Protein AF-A0AA41UIK1-F1 (afdb_monomer_lite)

Radius of gyration: 23.79 Å; chains: 1; bounding box: 42×41×64 Å

InterPro domains:
  IPR002078 RNA polymerase sigma factor 54 interaction domain [PF00158] (2-58)
  IPR002078 RNA polymerase sigma factor 54 interaction domain [PS50045] (1-118)
  IPR027417 P-loop containing nucleoside triphosphate hydrolase [G3DSA:3.40.50.300] (1-61)
  IPR027417 P-loop containing nucleoside triphosphate hydrolase [SSF52540] (2-88)

Secondary structure (DSSP, 8-state):
--HHHHHHHSEEE-TT---EEE---------SS-HHHHHHTTSS-HHHHHHH-SS------GGG-GGGHHHHHHHHHHHHHHHTT-SS----TTS-TT---SS-------STTSSS--

Organism: NCBI:txid2929485

Foldseek 3Di:
DQVVCCVPVCWHADDVGDDTDHHDDDDDDDDPDDVVVCVVVVVDDPVVCVSNVPDDDDDDPCVVVVVCVLVVVVVVQVVVCVVVVPPD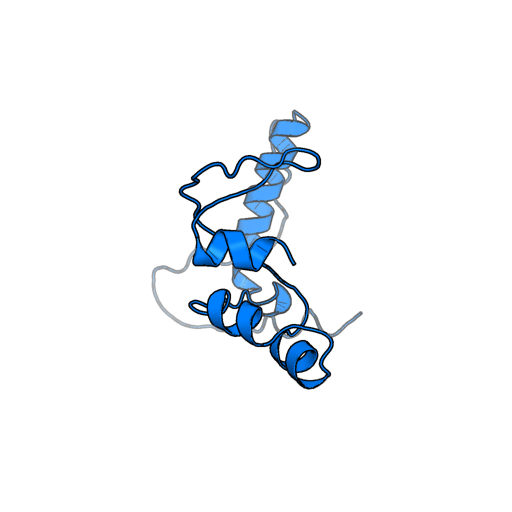RDRPPPSPPPPDDPDDDDDPDDPPPPPPDD

Sequence (118 aa):
MRLLRVLQHHEVERVGGTEPVPVDVRLISATHRNLEELVRVGSFRKDLWFRINLFPIQIPPLRQRTEDIPALVAHFLERKGKKLMIRTPPRPRGLWNSSRHTTGRAMCGSWKTWWKGR

Structure (mmCIF, N/CA/C/O backbone):
data_AF-A0AA41UIK1-F1
#
_entry.id   AF-A0AA41UIK1-F1
#
loop_
_atom_site.group_PDB
_atom_site.id
_atom_site.type_symbol
_atom_site.label_atom_id
_atom_site.label_alt_id
_atom_site.label_comp_id
_atom_site.label_asym_id
_atom_site.label_entity_id
_atom_site.label_seq_id
_atom_site.pdbx_PDB_ins_code
_atom_site.Cartn_x
_atom_site.Cartn_y
_atom_site.Cartn_z
_atom_site.occupancy
_atom_site.B_iso_or_equiv
_atom_site.auth_seq_id
_atom_site.auth_comp_id
_atom_site.auth_asym_id
_atom_site.auth_atom_id
_atom_site.pdbx_PDB_model_num
ATOM 1 N N . MET A 1 1 ? -4.267 2.852 17.893 1.00 50.09 1 MET A N 1
ATOM 2 C CA . MET A 1 1 ? -5.723 3.106 18.010 1.00 50.09 1 MET A CA 1
ATOM 3 C C . MET A 1 1 ? -6.171 4.479 17.468 1.00 50.09 1 MET A C 1
ATOM 5 O O . MET A 1 1 ? -7.324 4.818 17.662 1.00 50.09 1 MET A O 1
ATOM 9 N N . ARG A 1 2 ? -5.336 5.259 16.751 1.00 65.44 2 ARG A N 1
ATOM 10 C CA . ARG A 1 2 ? -5.731 6.601 16.256 1.00 65.44 2 ARG A CA 1
ATOM 11 C C . ARG A 1 2 ? -6.292 6.607 14.828 1.00 65.44 2 ARG A C 1
ATOM 13 O O . ARG A 1 2 ? -7.205 7.361 14.536 1.00 65.44 2 ARG A O 1
ATOM 20 N N . LEU A 1 3 ? -5.813 5.704 13.967 1.00 71.06 3 LEU A N 1
ATOM 21 C CA . LEU A 1 3 ? -6.169 5.679 12.540 1.00 71.06 3 LEU A CA 1
ATOM 22 C C . LEU A 1 3 ? -7.656 5.383 12.270 1.00 71.06 3 LEU A C 1
ATOM 24 O O . LEU A 1 3 ? -8.219 5.909 11.318 1.00 71.06 3 LEU A O 1
ATOM 28 N N . LEU A 1 4 ? -8.307 4.577 13.118 1.00 70.81 4 LEU A N 1
ATOM 29 C CA . LEU A 1 4 ? -9.749 4.332 13.001 1.00 70.81 4 LEU A CA 1
ATOM 30 C C . LEU A 1 4 ? -10.575 5.602 13.229 1.00 70.81 4 LEU A C 1
ATOM 32 O O . LEU A 1 4 ? -11.575 5.783 12.548 1.00 70.81 4 LEU A O 1
ATOM 36 N N . ARG A 1 5 ? -10.142 6.472 14.153 1.00 69.75 5 ARG A N 1
ATOM 37 C CA . ARG A 1 5 ? -10.830 7.730 14.463 1.00 69.75 5 ARG A CA 1
ATOM 38 C C . ARG A 1 5 ? -10.761 8.684 13.270 1.00 69.75 5 ARG A C 1
ATOM 40 O O . ARG A 1 5 ? -11.784 9.222 12.876 1.00 69.75 5 ARG A O 1
ATOM 47 N N . VAL A 1 6 ? -9.602 8.750 12.612 1.00 77.94 6 VAL A N 1
ATOM 48 C CA . VAL A 1 6 ? -9.404 9.507 11.362 1.00 77.94 6 VAL A CA 1
ATOM 49 C C . VAL A 1 6 ? -10.307 8.990 10.239 1.00 77.94 6 VAL A C 1
ATOM 51 O O . VAL A 1 6 ? -10.934 9.773 9.541 1.00 77.94 6 VAL A O 1
ATOM 54 N N . LEU A 1 7 ? -10.418 7.667 10.084 1.00 73.94 7 LEU A N 1
ATOM 55 C CA . LEU A 1 7 ? -11.248 7.044 9.044 1.00 73.94 7 LEU A CA 1
ATOM 56 C C . LEU A 1 7 ? -12.758 7.111 9.305 1.00 73.94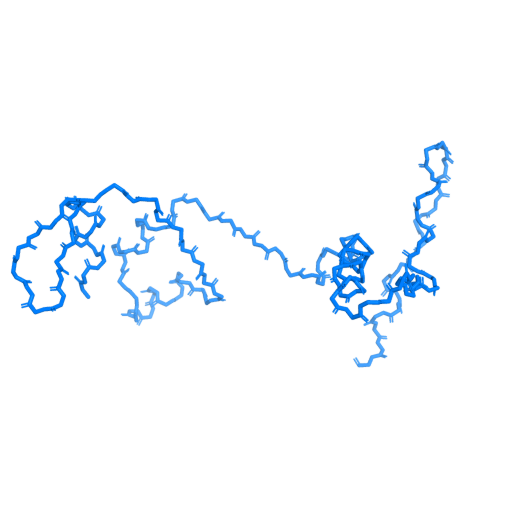 7 LEU A C 1
ATOM 58 O O . LEU A 1 7 ? -13.538 6.825 8.400 1.00 73.94 7 LEU A O 1
ATOM 62 N N . GLN A 1 8 ? -13.176 7.368 10.542 1.00 72.12 8 GLN A N 1
ATOM 63 C CA . GLN A 1 8 ? -14.589 7.431 10.925 1.00 72.12 8 GLN A CA 1
ATOM 64 C C . GLN A 1 8 ? -15.087 8.868 11.036 1.00 72.12 8 GLN A C 1
ATOM 66 O O . GLN A 1 8 ? -16.177 9.160 10.560 1.00 72.12 8 GLN A O 1
ATOM 71 N N . HIS A 1 9 ? -14.294 9.741 11.654 1.00 78.06 9 HIS A N 1
ATOM 72 C CA . HIS A 1 9 ? -14.682 11.109 11.983 1.00 78.06 9 HIS A CA 1
ATOM 73 C C . HIS A 1 9 ? -14.011 12.158 11.099 1.00 78.06 9 HIS A C 1
ATOM 75 O O . HIS A 1 9 ? -14.346 13.324 11.223 1.00 78.06 9 HIS A O 1
ATOM 81 N N . HIS A 1 10 ? -13.082 11.771 10.212 1.00 81.25 10 HIS A N 1
ATOM 82 C CA . HIS A 1 10 ? -12.307 12.721 9.405 1.00 81.25 10 HIS A CA 1
ATOM 83 C C . HIS A 1 10 ? -11.578 13.768 10.264 1.00 81.25 10 HIS A C 1
ATOM 85 O O . HIS A 1 10 ? -11.376 14.904 9.854 1.00 81.25 10 HIS A O 1
ATOM 91 N N . GLU A 1 11 ? -11.155 13.373 11.465 1.00 84.75 11 GLU A N 1
ATOM 92 C CA . GLU A 1 11 ? -10.521 14.249 12.448 1.00 84.75 11 GLU A CA 1
ATOM 93 C C . GLU A 1 11 ? -9.215 13.642 12.960 1.00 84.75 11 GLU A C 1
ATOM 95 O O . GLU A 1 11 ? -9.089 12.422 13.126 1.00 84.75 11 GLU A O 1
ATOM 100 N N . VAL A 1 12 ? -8.233 14.500 13.237 1.00 85.88 12 VAL A N 1
ATOM 101 C CA . VAL A 1 12 ? -6.933 14.114 13.795 1.00 85.88 12 VAL A CA 1
ATOM 102 C C . VAL A 1 12 ? -6.650 14.926 15.053 1.00 85.88 12 VAL A C 1
ATOM 104 O O . VAL A 1 12 ? -6.789 16.145 15.066 1.00 85.88 12 VAL A O 1
ATO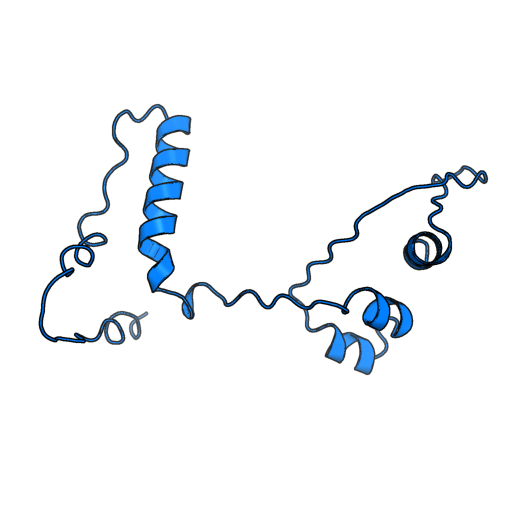M 107 N N . GLU A 1 13 ? -6.175 14.247 16.094 1.00 84.06 13 GLU A N 1
ATOM 108 C CA . GLU A 1 13 ? -5.650 14.870 17.312 1.00 84.06 13 GLU A CA 1
ATOM 109 C C . GLU A 1 13 ? -4.119 14.924 17.255 1.00 84.06 13 GLU A C 1
ATOM 111 O O . GLU A 1 13 ? -3.451 13.938 16.909 1.00 84.06 13 GLU A O 1
ATOM 116 N N . ARG A 1 14 ? -3.541 16.071 17.623 1.00 83.69 14 ARG A N 1
ATOM 117 C CA . ARG A 1 14 ? -2.084 16.211 17.765 1.00 83.69 14 ARG A CA 1
ATOM 118 C C . ARG A 1 14 ? -1.610 15.450 19.003 1.00 83.69 14 ARG A C 1
ATOM 120 O O . ARG A 1 14 ? -2.311 15.357 20.004 1.00 83.69 14 ARG A O 1
ATOM 127 N N . VAL A 1 15 ? -0.392 14.911 18.973 1.00 83.06 15 VAL A N 1
ATOM 128 C CA . VAL A 1 15 ? 0.163 14.229 20.153 1.00 83.06 15 VAL A CA 1
ATOM 129 C C . VAL A 1 15 ? 0.407 15.263 21.253 1.00 83.06 15 VAL A C 1
ATOM 131 O O . VAL A 1 15 ? 1.250 16.135 21.083 1.00 83.06 15 VAL A O 1
ATOM 134 N N . GLY A 1 16 ? -0.341 15.171 22.355 1.00 82.56 16 GLY A N 1
ATOM 135 C CA . GLY A 1 16 ? -0.268 16.125 23.468 1.00 82.56 16 GLY A CA 1
ATOM 136 C C . GLY A 1 16 ? -1.242 17.307 23.377 1.00 82.56 16 GLY A C 1
ATOM 137 O O . GLY A 1 16 ? -1.239 18.140 24.274 1.00 82.56 16 GLY A O 1
ATOM 138 N N . GLY A 1 17 ? -2.082 17.376 22.339 1.00 79.81 17 GLY A N 1
ATOM 139 C CA . GLY A 1 17 ? -3.207 18.310 22.254 1.00 79.81 17 GLY A CA 1
ATOM 140 C C . GLY A 1 17 ? -4.535 17.554 22.258 1.00 79.81 17 GLY A C 1
ATOM 141 O O . GLY A 1 17 ? -4.612 16.438 21.750 1.00 79.81 17 GLY A O 1
ATOM 142 N N . THR A 1 18 ? -5.570 18.148 22.841 1.00 79.56 18 THR A N 1
ATOM 143 C CA . THR A 1 18 ? -6.914 17.554 22.956 1.00 79.56 18 THR A CA 1
ATOM 144 C C . THR A 1 18 ? -7.891 18.032 21.887 1.00 79.56 18 THR A C 1
ATOM 146 O O . THR A 1 18 ? -8.967 17.458 21.761 1.00 79.56 18 THR A O 1
ATOM 149 N N . GLU A 1 19 ? -7.538 19.061 21.117 1.00 86.12 19 GLU A N 1
ATOM 150 C CA . GLU A 1 19 ? -8.422 19.619 20.093 1.00 86.12 19 GLU A CA 1
ATOM 151 C C . GLU A 1 19 ? -8.396 18.773 18.806 1.00 86.12 19 GLU A C 1
ATOM 153 O O . GLU A 1 19 ? -7.319 18.585 18.219 1.00 86.12 19 GLU A O 1
ATOM 158 N N . PRO A 1 20 ? -9.556 18.259 18.352 1.00 86.00 20 PRO A N 1
ATOM 159 C CA . PRO A 1 20 ? -9.663 17.571 17.074 1.00 86.00 20 PRO A CA 1
ATOM 160 C C . PRO A 1 20 ? -9.605 18.578 15.920 1.00 86.00 20 PRO A C 1
ATOM 162 O O . PRO A 1 20 ? -10.243 19.629 15.953 1.00 86.00 20 PRO A O 1
ATOM 165 N N . VAL A 1 21 ? -8.840 18.249 14.879 1.00 87.50 21 VAL A N 1
ATOM 166 C CA . VAL A 1 21 ? -8.732 19.056 13.655 1.00 87.50 21 VAL A CA 1
ATOM 167 C C . VAL A 1 21 ? -9.378 18.294 12.494 1.00 87.50 21 VAL A C 1
ATOM 169 O O . VAL A 1 21 ? -8.941 17.166 12.231 1.00 87.50 21 VAL A O 1
ATOM 172 N N . PRO A 1 22 ? -10.369 18.870 11.784 1.00 88.38 22 PRO A N 1
ATOM 173 C CA . PRO A 1 22 ? -10.972 18.232 10.619 1.00 88.38 22 PRO A CA 1
ATOM 174 C C . PRO A 1 22 ? -9.969 18.156 9.463 1.00 88.38 22 PRO A C 1
ATOM 176 O O . PRO A 1 22 ? -9.226 19.104 9.198 1.00 88.38 22 PRO A O 1
ATOM 179 N N . VAL A 1 23 ? -9.942 17.020 8.769 1.00 85.25 23 VAL A N 1
ATOM 180 C CA . VAL A 1 23 ? -9.042 16.748 7.646 1.00 85.25 23 VAL A CA 1
ATOM 181 C C . VAL A 1 23 ? -9.767 16.024 6.514 1.00 85.25 23 VAL A C 1
ATOM 183 O O . VAL A 1 23 ? -10.490 15.052 6.727 1.00 85.25 23 VAL A O 1
ATOM 186 N N . ASP A 1 24 ? -9.505 16.452 5.282 1.00 87.56 24 ASP A N 1
ATOM 187 C CA . ASP A 1 24 ? -9.868 15.704 4.080 1.00 87.56 24 ASP A CA 1
ATOM 188 C C . ASP A 1 24 ? -8.622 14.980 3.554 1.00 87.56 24 ASP A C 1
ATOM 190 O O . ASP A 1 24 ? -7.628 15.608 3.181 1.00 87.56 24 ASP A O 1
ATOM 194 N N . VAL A 1 25 ? -8.630 13.646 3.610 1.00 85.38 25 VAL A N 1
ATOM 195 C CA . VAL A 1 25 ? -7.458 12.817 3.307 1.00 85.38 25 VAL A CA 1
ATOM 196 C C . VAL A 1 25 ? -7.812 11.643 2.410 1.00 85.38 25 VAL A C 1
ATOM 198 O O . VAL A 1 25 ? -8.747 10.884 2.658 1.00 85.38 25 VAL A O 1
ATOM 201 N N . ARG A 1 26 ? -6.968 11.416 1.402 1.00 87.19 26 ARG A N 1
ATOM 202 C CA . ARG A 1 26 ? -6.987 10.191 0.601 1.00 87.19 26 ARG A CA 1
ATOM 203 C C . ARG A 1 26 ? -6.003 9.179 1.182 1.00 87.19 26 ARG A C 1
ATOM 205 O O . ARG A 1 26 ? -4.791 9.359 1.076 1.00 87.19 26 ARG A O 1
ATOM 212 N N . LEU A 1 27 ? -6.514 8.096 1.768 1.00 84.38 27 LEU A N 1
ATOM 213 C CA . LEU A 1 27 ? -5.676 7.029 2.316 1.00 84.38 27 LEU A CA 1
ATOM 214 C C . LEU A 1 27 ? -5.209 6.066 1.213 1.00 84.38 27 LEU A C 1
ATOM 216 O O . LEU A 1 27 ? -6.020 5.499 0.485 1.00 84.38 27 LEU A O 1
ATOM 220 N N . ILE A 1 28 ? -3.897 5.836 1.136 1.00 88.38 28 ILE A N 1
ATOM 221 C CA . ILE A 1 28 ? -3.285 4.783 0.317 1.00 88.38 28 ILE A CA 1
ATOM 222 C C . ILE A 1 28 ? -2.459 3.902 1.255 1.00 88.38 28 ILE A C 1
ATOM 224 O O . ILE A 1 28 ? -1.568 4.395 1.944 1.00 88.38 28 ILE A O 1
ATOM 228 N N . SER A 1 29 ? -2.763 2.604 1.301 1.00 88.19 29 SER A N 1
ATOM 229 C CA . SER A 1 29 ? -2.035 1.628 2.118 1.00 88.19 29 SER A CA 1
ATOM 230 C C . SER A 1 29 ? -1.249 0.669 1.227 1.00 88.19 29 SER A C 1
ATOM 232 O O . SER A 1 29 ? -1.743 0.239 0.187 1.00 88.19 29 SER A O 1
ATOM 234 N N . ALA A 1 30 ? -0.028 0.329 1.636 1.00 90.75 30 ALA A N 1
ATOM 235 C CA . ALA A 1 30 ? 0.817 -0.650 0.966 1.00 90.75 30 ALA A CA 1
ATOM 236 C C . ALA A 1 30 ? 1.455 -1.575 2.007 1.00 90.75 30 ALA A C 1
ATOM 238 O O . ALA A 1 30 ? 1.983 -1.123 3.023 1.00 90.75 30 ALA A O 1
ATOM 239 N N . THR A 1 31 ? 1.410 -2.878 1.750 1.00 88.31 31 THR A N 1
ATOM 240 C CA . THR A 1 31 ? 1.945 -3.918 2.634 1.00 88.31 31 THR A CA 1
ATOM 241 C C . THR A 1 31 ? 2.561 -5.034 1.802 1.00 88.31 31 THR A C 1
ATOM 243 O O . THR A 1 31 ? 2.041 -5.387 0.748 1.00 88.31 31 THR A O 1
ATOM 246 N N . HIS A 1 32 ? 3.665 -5.604 2.285 1.00 89.00 32 HIS A N 1
ATOM 247 C CA . HIS A 1 32 ? 4.250 -6.821 1.714 1.00 89.00 32 HIS A CA 1
ATOM 248 C C . HIS A 1 32 ? 3.730 -8.096 2.398 1.00 89.00 32 HIS A C 1
ATOM 250 O O . HIS A 1 32 ? 3.915 -9.192 1.877 1.00 89.00 32 HIS A O 1
ATOM 256 N N . ARG A 1 33 ? 3.128 -7.970 3.591 1.00 85.56 33 ARG A N 1
ATOM 257 C CA . ARG A 1 33 ? 2.613 -9.100 4.376 1.00 85.56 33 ARG A CA 1
ATOM 258 C C . ARG A 1 33 ? 1.177 -9.396 3.974 1.00 85.56 33 ARG A C 1
ATOM 260 O O . ARG A 1 33 ? 0.416 -8.468 3.694 1.00 85.56 33 ARG A O 1
ATOM 267 N N . ASN A 1 34 ? 0.798 -10.670 4.035 1.00 85.44 34 ASN A N 1
ATOM 268 C CA . ASN A 1 34 ? -0.585 -11.078 3.845 1.00 85.44 34 ASN A CA 1
ATOM 269 C C . ASN A 1 34 ? -1.430 -10.637 5.055 1.00 85.44 34 ASN A C 1
ATOM 271 O O . ASN A 1 34 ? -1.369 -11.236 6.128 1.00 85.44 34 ASN A O 1
ATOM 275 N N . LEU A 1 35 ? -2.197 -9.555 4.890 1.00 86.12 35 LEU A N 1
ATOM 276 C CA . LEU A 1 35 ? -3.036 -9.012 5.961 1.00 86.12 35 LEU A CA 1
ATOM 277 C C . LEU A 1 35 ? -4.184 -9.947 6.346 1.00 86.12 35 LEU A C 1
ATOM 279 O O . LEU A 1 35 ? -4.567 -9.961 7.510 1.00 86.12 35 LEU A O 1
ATOM 283 N N . GLU A 1 36 ? -4.709 -10.733 5.408 1.00 86.25 36 GLU A N 1
ATOM 284 C CA . GLU A 1 36 ? -5.793 -11.683 5.672 1.00 86.25 36 GLU A CA 1
ATOM 285 C C . GLU A 1 36 ? -5.346 -12.754 6.677 1.00 86.25 36 GLU A C 1
ATOM 287 O O . GLU A 1 36 ? -6.042 -13.057 7.648 1.00 86.25 36 GLU A O 1
ATOM 292 N N . GLU A 1 37 ? -4.120 -13.252 6.517 1.00 89.81 37 GLU A N 1
ATOM 293 C CA . GLU A 1 37 ? -3.528 -14.197 7.459 1.00 89.81 37 GLU A CA 1
ATOM 294 C C . GLU A 1 37 ? -3.270 -13.560 8.831 1.00 89.81 37 GLU A C 1
ATOM 296 O O . GLU A 1 37 ? -3.593 -14.149 9.864 1.00 89.81 37 GLU A O 1
ATOM 301 N N . LEU A 1 38 ? -2.757 -12.327 8.864 1.00 86.88 38 LEU A N 1
ATOM 302 C CA . LEU A 1 38 ? -2.506 -11.603 10.116 1.00 86.88 38 LEU A CA 1
ATOM 303 C C . LEU A 1 38 ? -3.793 -11.300 10.895 1.00 86.88 38 LEU A C 1
ATOM 305 O O . LEU A 1 38 ? -3.781 -11.301 12.130 1.00 86.88 38 LEU A O 1
ATOM 309 N N . VAL A 1 39 ? -4.895 -11.073 10.179 1.00 88.81 39 VAL A N 1
ATOM 310 C CA . VAL A 1 39 ? -6.243 -10.945 10.737 1.00 88.81 39 VAL A CA 1
ATOM 311 C C . VAL A 1 39 ? -6.725 -12.274 11.318 1.00 88.81 39 VAL A C 1
ATOM 313 O O . VAL A 1 39 ? -7.294 -12.291 12.411 1.00 88.81 39 VAL A O 1
ATOM 316 N N . ARG A 1 40 ? -6.476 -13.395 10.629 1.00 88.94 40 ARG A N 1
ATOM 317 C CA . ARG A 1 40 ? -6.835 -14.738 11.113 1.00 88.94 40 ARG A CA 1
ATOM 318 C C . ARG A 1 40 ? -6.104 -15.100 12.407 1.00 88.94 40 ARG A C 1
ATOM 320 O O . ARG A 1 40 ? -6.714 -15.672 13.300 1.00 88.94 40 ARG A O 1
ATOM 327 N N . VAL A 1 41 ? -4.829 -14.726 12.525 1.00 92.44 41 VAL A N 1
ATOM 328 C CA . VAL A 1 41 ? -3.998 -14.971 13.721 1.00 92.44 41 VAL A CA 1
ATOM 329 C C . VAL A 1 41 ? -4.301 -13.968 14.856 1.00 92.44 41 VAL A C 1
ATOM 331 O O . VAL A 1 41 ? -3.725 -14.050 15.934 1.00 92.44 41 VAL A O 1
ATOM 334 N N . GLY A 1 42 ? -5.212 -13.005 14.654 1.00 87.19 42 GLY A N 1
ATOM 335 C CA . GLY A 1 42 ? -5.613 -12.033 15.683 1.00 87.19 42 GLY A CA 1
ATOM 336 C C . GLY A 1 42 ? -4.606 -10.902 15.930 1.00 87.19 42 GLY A C 1
ATOM 337 O O . GLY A 1 42 ? -4.862 -10.013 16.737 1.00 87.19 42 GLY A O 1
ATOM 338 N N . SER A 1 43 ? -3.483 -10.891 15.207 1.00 87.81 43 SER A N 1
ATOM 339 C CA . SER A 1 43 ? -2.456 -9.842 15.300 1.00 87.81 43 SER A CA 1
ATOM 340 C C . SER A 1 43 ? -2.872 -8.517 14.650 1.00 87.81 43 SER A C 1
ATOM 342 O O . SER A 1 43 ? -2.283 -7.472 14.931 1.00 87.81 43 SER A O 1
ATOM 344 N N . PHE A 1 44 ? -3.885 -8.547 13.779 1.00 84.50 44 PHE A N 1
ATOM 345 C CA . PHE A 1 44 ? -4.398 -7.374 13.082 1.00 84.50 44 PHE A CA 1
ATOM 346 C C . PHE A 1 44 ? -5.904 -7.223 13.281 1.00 84.50 44 PHE A C 1
ATOM 348 O O . PHE A 1 44 ? -6.658 -8.197 13.238 1.00 84.50 44 PHE A O 1
ATOM 355 N N . ARG A 1 45 ? -6.362 -5.982 13.481 1.00 85.56 45 ARG A N 1
ATOM 356 C CA . ARG A 1 45 ? -7.785 -5.714 13.696 1.00 85.56 45 ARG A CA 1
ATOM 357 C C . ARG A 1 45 ? -8.577 -5.878 12.396 1.00 85.56 45 ARG A C 1
ATOM 359 O O . ARG A 1 45 ? -8.269 -5.239 11.388 1.00 85.56 45 ARG A O 1
ATOM 366 N N . LYS A 1 46 ? -9.639 -6.688 12.457 1.00 85.75 46 LYS A N 1
ATOM 367 C CA . LYS A 1 46 ? -10.568 -6.948 11.343 1.00 85.75 46 LYS A CA 1
ATOM 368 C C . LYS A 1 46 ? -11.185 -5.668 10.781 1.00 85.75 46 LYS A C 1
ATOM 370 O O . LYS A 1 46 ? -11.219 -5.483 9.571 1.00 85.75 46 LYS A O 1
ATOM 375 N N . ASP A 1 47 ? -11.641 -4.777 11.653 1.00 84.69 47 ASP A N 1
ATOM 376 C CA . ASP A 1 47 ? -12.343 -3.546 11.274 1.00 84.69 47 ASP A CA 1
ATOM 377 C C . ASP A 1 47 ? -11.500 -2.585 10.423 1.00 84.69 47 ASP A C 1
ATOM 379 O O . ASP A 1 47 ? -12.004 -2.009 9.460 1.00 84.69 47 ASP A O 1
ATOM 383 N N . LEU A 1 48 ? -10.210 -2.442 10.733 1.00 84.12 48 LEU A N 1
ATOM 384 C CA . LEU A 1 48 ? -9.285 -1.645 9.938 1.00 84.12 48 LEU A CA 1
ATOM 385 C C . LEU A 1 48 ? -9.029 -2.301 8.582 1.00 84.12 48 LEU A C 1
ATOM 387 O O . LEU A 1 48 ? -9.014 -1.604 7.571 1.00 84.12 48 LEU A O 1
ATOM 391 N N . TRP A 1 49 ? -8.855 -3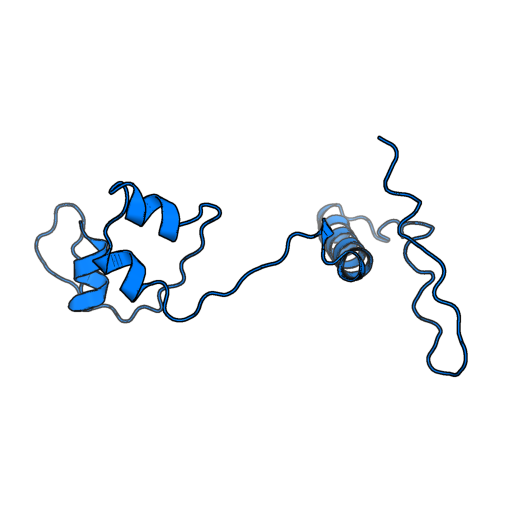.626 8.557 1.00 84.31 49 TRP A N 1
ATOM 392 C CA . TRP A 1 49 ? -8.600 -4.371 7.325 1.00 84.31 49 TRP A CA 1
ATOM 393 C C . TRP A 1 49 ? -9.735 -4.205 6.311 1.00 84.31 49 TRP A C 1
ATOM 395 O O . TRP A 1 49 ? -9.474 -3.821 5.173 1.00 84.31 49 TRP A O 1
ATOM 405 N N . PHE A 1 50 ? -10.989 -4.392 6.735 1.00 83.94 50 PHE A N 1
ATOM 406 C CA . PHE A 1 50 ? -12.150 -4.239 5.852 1.00 83.94 50 PHE A CA 1
ATOM 407 C C . PHE A 1 50 ? -12.295 -2.820 5.280 1.00 83.94 50 PHE A C 1
ATOM 409 O O . PHE A 1 50 ? -12.773 -2.664 4.161 1.00 83.94 50 PHE A O 1
ATOM 416 N N . ARG A 1 51 ? -11.864 -1.781 6.011 1.00 84.38 51 ARG A N 1
ATOM 417 C CA . ARG A 1 51 ? -11.947 -0.385 5.544 1.00 84.38 51 ARG A CA 1
ATOM 418 C C . ARG A 1 51 ? -10.841 -0.002 4.567 1.00 84.38 51 ARG A C 1
ATOM 420 O O . ARG A 1 51 ? -11.083 0.798 3.672 1.00 84.38 51 ARG A O 1
ATOM 427 N N . ILE A 1 52 ? -9.632 -0.533 4.738 1.00 85.25 52 ILE A N 1
ATOM 428 C CA . ILE A 1 52 ? -8.500 -0.188 3.861 1.00 85.25 52 ILE A CA 1
ATOM 429 C C . ILE A 1 52 ? -8.425 -1.078 2.616 1.00 85.25 52 ILE A C 1
ATOM 431 O O . ILE A 1 52 ? -7.857 -0.667 1.609 1.00 85.25 52 ILE A O 1
ATOM 435 N N . ASN A 1 53 ? -8.997 -2.284 2.665 1.00 84.31 53 ASN A N 1
ATOM 436 C CA . ASN A 1 53 ? -8.903 -3.283 1.601 1.00 84.31 53 ASN A CA 1
ATOM 437 C C . ASN A 1 53 ? -10.088 -3.235 0.615 1.00 84.31 53 ASN A C 1
ATOM 439 O O . ASN A 1 53 ? -10.582 -4.273 0.186 1.00 84.31 53 ASN A O 1
ATOM 443 N N . LEU A 1 54 ? -10.566 -2.036 0.271 1.00 83.31 54 LEU A N 1
ATOM 444 C CA . LEU A 1 54 ? -11.661 -1.857 -0.695 1.00 83.31 54 LEU A CA 1
ATOM 445 C C . LEU A 1 54 ? -11.202 -2.099 -2.139 1.00 83.31 54 LEU A C 1
ATOM 447 O O . LEU A 1 54 ? -11.902 -2.736 -2.918 1.00 83.31 54 LEU A O 1
ATOM 451 N N . PHE A 1 55 ? -10.009 -1.610 -2.485 1.00 87.06 55 PHE A N 1
ATOM 452 C CA . PHE A 1 55 ? -9.452 -1.698 -3.837 1.00 87.06 55 PHE A CA 1
ATOM 453 C C . PHE A 1 55 ? -8.025 -2.256 -3.795 1.00 87.06 55 PHE A C 1
ATOM 455 O O . PHE A 1 55 ? -7.057 -1.490 -3.828 1.00 87.06 55 PHE A O 1
ATOM 462 N N . PRO A 1 56 ? -7.865 -3.588 -3.684 1.00 86.44 56 PRO A N 1
ATOM 463 C CA . PRO A 1 56 ? -6.549 -4.206 -3.661 1.00 86.44 56 PRO A CA 1
ATOM 464 C C . PRO A 1 56 ? -5.890 -4.123 -5.042 1.00 86.44 56 PRO A C 1
ATOM 466 O O . PRO A 1 56 ? -6.395 -4.662 -6.025 1.00 86.44 56 PRO A O 1
ATOM 469 N N . ILE A 1 57 ? -4.718 -3.491 -5.104 1.00 90.12 57 ILE A N 1
ATOM 470 C CA . ILE A 1 57 ? -3.869 -3.482 -6.299 1.00 90.12 57 ILE A CA 1
ATOM 471 C C . ILE A 1 57 ? -2.710 -4.443 -6.057 1.00 90.12 57 ILE A C 1
ATOM 473 O O . ILE A 1 57 ? -1.791 -4.151 -5.291 1.00 90.12 57 ILE A O 1
ATOM 477 N N . GLN A 1 58 ? -2.756 -5.601 -6.716 1.00 89.00 58 GLN A N 1
ATOM 478 C CA . GLN A 1 58 ? -1.682 -6.587 -6.648 1.00 89.00 58 GLN A CA 1
ATOM 479 C C . GLN A 1 58 ? -0.588 -6.233 -7.652 1.00 89.00 58 GLN A C 1
ATOM 481 O O . GLN A 1 58 ? -0.810 -6.193 -8.860 1.00 89.00 58 GLN A O 1
ATOM 486 N N . ILE A 1 59 ? 0.611 -5.968 -7.141 1.00 90.12 59 ILE A N 1
ATOM 487 C CA . ILE A 1 59 ? 1.772 -5.587 -7.946 1.00 90.12 59 ILE A CA 1
ATOM 488 C C . ILE A 1 59 ? 2.608 -6.853 -8.179 1.00 90.12 59 ILE A C 1
ATOM 490 O O . ILE A 1 59 ? 3.282 -7.301 -7.248 1.00 90.12 59 ILE A O 1
ATOM 494 N N . PRO A 1 60 ? 2.612 -7.444 -9.392 1.00 90.31 60 PRO A N 1
ATOM 495 C CA . PRO A 1 60 ? 3.372 -8.662 -9.633 1.00 90.31 60 PRO A CA 1
ATOM 496 C C . PRO A 1 60 ? 4.876 -8.398 -9.475 1.00 90.31 60 PRO A C 1
ATOM 498 O O . PRO A 1 60 ? 5.372 -7.340 -9.870 1.00 90.31 60 PRO A O 1
ATOM 501 N N . PRO A 1 61 ? 5.651 -9.331 -8.915 1.00 91.62 61 PRO A N 1
ATOM 502 C CA . PRO A 1 61 ? 7.095 -9.182 -8.812 1.00 91.62 61 PRO A CA 1
ATOM 503 C C . PRO A 1 61 ? 7.733 -9.120 -10.203 1.00 91.62 61 PRO A C 1
ATOM 505 O O . PRO A 1 61 ? 7.230 -9.717 -11.153 1.00 91.62 61 PRO A O 1
ATOM 508 N N . LEU A 1 62 ? 8.890 -8.461 -10.320 1.00 90.44 62 LEU A N 1
ATOM 509 C CA . LEU A 1 62 ? 9.558 -8.257 -11.613 1.00 90.44 62 LEU A CA 1
ATOM 510 C C . LEU A 1 62 ? 9.866 -9.578 -12.351 1.00 90.44 62 LEU A C 1
ATOM 512 O O . LEU A 1 62 ? 9.819 -9.634 -13.574 1.00 90.44 62 LEU A O 1
ATOM 516 N N . ARG A 1 63 ? 10.070 -10.672 -11.601 1.00 90.56 63 ARG A N 1
ATOM 517 C CA . ARG A 1 63 ? 10.248 -12.035 -12.137 1.00 90.56 63 ARG A CA 1
ATOM 518 C C . ARG A 1 63 ? 9.067 -12.550 -12.976 1.00 90.56 63 ARG A C 1
ATOM 520 O O . ARG A 1 63 ? 9.264 -13.432 -13.797 1.00 90.56 63 ARG A O 1
ATOM 527 N N . GLN A 1 64 ? 7.853 -12.044 -12.748 1.00 88.94 64 GLN A N 1
ATOM 528 C CA . GLN A 1 64 ? 6.646 -12.408 -13.506 1.00 88.94 64 GLN A CA 1
ATOM 529 C C . GLN A 1 64 ? 6.367 -11.447 -14.673 1.00 88.94 64 GLN A C 1
ATOM 531 O O . GLN A 1 64 ? 5.504 -11.732 -15.492 1.00 88.94 64 GLN A O 1
ATOM 536 N N . ARG A 1 65 ? 7.100 -10.330 -14.763 1.00 90.75 65 ARG A N 1
ATOM 537 C CA . ARG A 1 65 ? 6.964 -9.293 -15.799 1.00 90.75 65 ARG A CA 1
ATOM 538 C C . ARG A 1 65 ? 8.331 -8.919 -16.365 1.00 90.75 65 ARG A C 1
ATOM 540 O O . ARG A 1 65 ? 8.797 -7.785 -16.278 1.00 90.75 65 ARG A O 1
ATOM 547 N N . THR A 1 66 ? 9.010 -9.915 -16.919 1.00 86.94 66 THR A N 1
ATOM 548 C CA . THR A 1 66 ? 10.356 -9.742 -17.480 1.00 86.94 66 THR A CA 1
ATOM 549 C C . THR A 1 66 ? 10.376 -8.823 -18.704 1.00 86.94 66 THR A C 1
ATOM 551 O O . THR A 1 66 ? 11.418 -8.261 -19.024 1.00 86.94 66 THR A O 1
ATOM 554 N N . GLU A 1 67 ? 9.227 -8.629 -19.352 1.00 86.31 67 GLU A N 1
ATOM 555 C CA . GLU A 1 67 ? 9.029 -7.724 -20.491 1.00 86.31 67 GLU A CA 1
ATOM 556 C C . GLU A 1 67 ? 9.216 -6.241 -20.125 1.00 86.31 67 GLU A C 1
ATOM 558 O O . GLU A 1 67 ? 9.664 -5.466 -20.965 1.00 86.31 67 GLU A O 1
ATOM 563 N N . ASP A 1 68 ? 8.984 -5.855 -18.863 1.00 88.38 68 ASP A N 1
ATOM 564 C CA . ASP A 1 68 ? 9.182 -4.475 -18.388 1.00 88.38 68 ASP A CA 1
ATOM 565 C C . ASP A 1 68 ? 10.668 -4.142 -18.138 1.00 88.38 68 ASP A C 1
ATOM 567 O O . ASP A 1 68 ? 11.050 -2.972 -18.030 1.00 88.38 68 ASP A O 1
ATOM 571 N N . ILE A 1 69 ? 11.537 -5.157 -18.030 1.00 88.69 69 ILE A N 1
ATOM 572 C CA . ILE A 1 69 ? 12.947 -4.994 -17.638 1.00 88.69 69 ILE A CA 1
ATOM 573 C C . ILE A 1 69 ? 13.714 -4.059 -18.588 1.00 88.69 69 ILE A C 1
ATOM 575 O O . ILE A 1 69 ? 14.385 -3.155 -18.082 1.00 88.69 69 ILE A O 1
ATOM 579 N N . PRO A 1 70 ? 13.639 -4.193 -19.930 1.00 86.25 70 PRO A N 1
ATOM 580 C CA . PRO A 1 70 ? 14.384 -3.321 -20.837 1.00 86.25 70 PRO A CA 1
ATOM 581 C C . PRO A 1 70 ? 14.005 -1.841 -20.690 1.00 86.25 70 PRO A C 1
ATOM 583 O O . PRO A 1 70 ? 14.888 -0.980 -20.660 1.00 86.25 70 PRO A O 1
ATOM 586 N N . ALA A 1 71 ? 12.709 -1.544 -20.534 1.00 87.19 71 ALA A N 1
ATOM 587 C CA . ALA A 1 71 ? 12.210 -0.181 -20.352 1.00 87.19 71 ALA A CA 1
ATOM 588 C C . ALA A 1 71 ? 12.667 0.415 -19.011 1.00 87.19 71 ALA A C 1
ATOM 590 O O . ALA A 1 71 ? 13.143 1.552 -18.959 1.00 87.19 71 ALA A O 1
ATOM 591 N N . LEU A 1 72 ? 12.600 -0.372 -17.932 1.00 89.50 72 LEU A N 1
ATOM 592 C CA . LEU A 1 72 ? 13.082 0.040 -16.614 1.00 89.50 72 LEU A CA 1
ATOM 593 C C . LEU A 1 72 ? 14.591 0.307 -16.619 1.00 89.50 72 LEU A C 1
ATOM 595 O O . LEU A 1 72 ? 15.036 1.323 -16.086 1.00 89.50 72 LEU A O 1
ATOM 599 N N . VAL A 1 73 ? 15.384 -0.564 -17.250 1.00 89.25 73 VAL A N 1
ATOM 600 C CA . VAL A 1 73 ? 16.839 -0.390 -17.366 1.00 89.25 73 VAL A CA 1
ATOM 601 C C . VAL A 1 73 ? 17.172 0.896 -18.119 1.00 89.25 73 VAL A C 1
ATOM 603 O O . VAL A 1 73 ? 17.991 1.678 -17.636 1.00 89.25 73 VAL A O 1
ATOM 606 N N . ALA A 1 74 ? 16.513 1.159 -19.252 1.00 86.12 74 ALA A N 1
ATOM 607 C CA . ALA A 1 74 ? 16.704 2.399 -20.004 1.00 86.12 74 ALA A CA 1
ATOM 608 C C . ALA A 1 74 ? 16.386 3.639 -19.148 1.00 86.12 74 ALA A C 1
ATOM 610 O O . ALA A 1 74 ? 17.208 4.554 -19.063 1.00 86.12 74 ALA A O 1
ATOM 611 N N . HIS A 1 75 ? 15.250 3.628 -18.440 1.00 88.25 75 HIS A N 1
ATOM 612 C CA . HIS A 1 75 ? 14.845 4.717 -17.551 1.00 88.25 75 HIS A CA 1
ATOM 613 C C . HIS A 1 75 ? 15.856 4.959 -16.416 1.00 88.25 75 HIS A C 1
ATOM 615 O O . HIS A 1 75 ? 16.244 6.099 -16.143 1.00 88.25 75 HIS A O 1
ATOM 621 N N . PHE A 1 76 ? 16.325 3.897 -15.753 1.00 88.81 76 PHE A N 1
ATOM 622 C CA . PHE A 1 76 ? 17.291 4.027 -14.662 1.00 88.81 76 PHE A CA 1
ATOM 623 C C . PHE A 1 76 ? 18.670 4.480 -15.143 1.00 88.81 76 PHE A C 1
ATOM 625 O O . PHE A 1 76 ? 19.299 5.293 -14.462 1.00 88.81 76 PHE A O 1
ATOM 632 N N . LEU A 1 77 ? 19.129 4.006 -16.305 1.00 87.31 77 LEU A N 1
ATOM 633 C CA . LEU A 1 77 ? 20.391 4.434 -16.909 1.00 87.31 77 LEU A CA 1
ATOM 634 C C . LEU A 1 77 ? 20.366 5.916 -17.276 1.00 87.31 77 LEU A C 1
ATOM 636 O O . LEU A 1 77 ? 21.319 6.627 -16.970 1.00 87.31 77 LEU A O 1
ATOM 640 N N . GLU A 1 78 ? 19.274 6.405 -17.860 1.00 85.44 78 GLU A N 1
ATOM 641 C CA . GLU A 1 78 ? 19.122 7.827 -18.163 1.00 85.44 78 GLU A CA 1
ATOM 642 C C . GLU A 1 78 ? 19.105 8.669 -16.879 1.00 85.44 78 GLU A C 1
ATOM 644 O O . GLU A 1 78 ? 19.858 9.637 -16.741 1.00 85.44 78 GLU A O 1
ATOM 649 N N . ARG A 1 79 ? 18.293 8.269 -15.893 1.00 86.12 79 ARG A N 1
ATOM 650 C CA . ARG A 1 79 ? 18.168 8.987 -14.620 1.00 86.12 79 ARG A CA 1
ATOM 651 C C . ARG A 1 79 ? 19.490 9.031 -13.847 1.00 86.12 79 ARG A C 1
ATOM 653 O O . ARG A 1 79 ? 19.825 10.060 -13.259 1.00 86.12 79 ARG A O 1
ATOM 660 N N . LYS A 1 80 ? 20.247 7.929 -13.824 1.00 85.38 80 LYS A N 1
ATOM 661 C CA . LYS A 1 80 ? 21.553 7.853 -13.147 1.00 85.38 80 LYS A CA 1
ATOM 662 C C . LYS A 1 80 ? 22.661 8.532 -13.949 1.00 85.38 80 LYS A C 1
ATOM 664 O O . LYS A 1 80 ? 23.480 9.210 -13.339 1.00 85.38 80 LYS A O 1
ATOM 669 N N . GLY A 1 81 ? 22.652 8.421 -15.278 1.00 84.69 81 GLY A N 1
ATOM 670 C CA . GLY A 1 81 ? 23.589 9.110 -16.167 1.00 84.69 81 GLY A CA 1
ATOM 671 C C . GLY A 1 81 ? 23.523 10.628 -16.005 1.00 84.69 81 GLY A C 1
ATOM 672 O O . GLY A 1 81 ? 24.560 11.256 -15.806 1.00 84.69 81 GLY A O 1
ATOM 673 N N . LYS A 1 82 ? 22.308 11.198 -15.934 1.00 83.06 82 LYS A N 1
ATOM 674 C CA . LYS A 1 82 ? 22.094 12.622 -15.609 1.00 83.06 82 LYS A CA 1
ATOM 675 C C . LYS A 1 82 ? 22.696 13.003 -14.254 1.00 83.06 82 LYS A C 1
ATOM 677 O O . LYS A 1 82 ? 23.370 14.022 -14.152 1.00 83.06 82 LYS A O 1
ATOM 682 N N . LYS A 1 83 ? 22.500 12.173 -13.220 1.00 83.56 83 LYS A N 1
ATOM 683 C CA . LYS A 1 83 ? 23.041 12.434 -11.872 1.00 83.56 83 LYS A CA 1
ATOM 684 C C . LYS A 1 83 ? 24.574 12.376 -11.820 1.00 83.56 83 LYS A C 1
ATOM 686 O O . LYS A 1 83 ? 25.172 13.103 -11.039 1.00 83.56 83 LYS A O 1
ATOM 691 N N . LEU A 1 84 ? 25.193 11.512 -12.621 1.00 85.06 84 LEU A N 1
ATOM 692 C CA . LEU A 1 84 ? 26.646 11.315 -12.667 1.00 85.06 84 LEU A CA 1
ATOM 693 C C . LEU A 1 84 ? 27.341 12.166 -13.747 1.00 85.06 84 LEU A C 1
ATOM 695 O O . LEU A 1 84 ? 28.524 11.966 -13.993 1.00 85.06 84 LEU A O 1
ATOM 699 N N . MET A 1 85 ? 26.619 13.085 -14.407 1.00 76.81 85 MET A N 1
ATOM 700 C CA . MET A 1 85 ? 27.115 13.898 -15.533 1.00 76.81 85 MET A CA 1
ATOM 701 C C . MET A 1 85 ? 27.721 13.072 -16.684 1.00 76.81 85 MET A C 1
ATOM 703 O O . MET A 1 85 ? 28.577 13.539 -17.435 1.00 76.81 85 MET A O 1
ATOM 707 N N . ILE A 1 86 ? 27.249 11.839 -16.865 1.00 76.31 86 ILE A N 1
ATOM 708 C CA . ILE A 1 86 ? 27.658 10.988 -17.980 1.00 76.31 86 ILE A CA 1
ATOM 709 C C . ILE A 1 86 ? 26.815 11.398 -19.192 1.00 76.31 86 ILE A C 1
ATOM 711 O O . ILE A 1 86 ? 25.612 11.139 -19.230 1.00 76.31 86 ILE A O 1
ATOM 715 N N . ARG A 1 87 ? 27.448 12.042 -20.184 1.00 63.69 87 ARG A N 1
ATOM 716 C CA . ARG A 1 87 ? 26.794 12.549 -21.411 1.00 63.69 87 ARG A CA 1
ATOM 717 C C . ARG A 1 87 ? 26.052 11.468 -22.201 1.00 63.69 87 ARG A C 1
ATOM 719 O O . ARG A 1 87 ? 25.038 11.760 -22.826 1.00 63.69 87 ARG A O 1
ATOM 726 N N . THR A 1 88 ? 26.531 10.228 -22.138 1.00 66.31 88 THR A N 1
ATOM 727 C CA . THR A 1 88 ? 25.942 9.097 -22.858 1.00 66.31 88 THR A CA 1
ATOM 728 C C . THR A 1 88 ? 25.850 7.905 -21.910 1.00 66.31 88 THR A C 1
ATOM 730 O O . THR A 1 88 ? 26.879 7.288 -21.627 1.00 66.31 88 THR A O 1
ATOM 733 N N . PRO A 1 89 ? 24.665 7.563 -21.371 1.00 65.00 89 PRO A N 1
ATOM 734 C CA . PRO A 1 89 ? 24.544 6.370 -20.549 1.00 65.00 89 PRO A CA 1
ATOM 735 C C . PRO A 1 89 ? 24.932 5.137 -21.385 1.00 65.00 89 PRO A C 1
ATOM 737 O O . PRO A 1 89 ? 24.529 5.044 -22.552 1.00 65.00 89 PRO A O 1
ATOM 740 N N . PRO A 1 90 ? 25.718 4.194 -20.832 1.00 67.62 90 PRO A N 1
ATOM 741 C CA . PRO A 1 90 ? 26.122 3.003 -21.564 1.00 67.62 90 PRO A CA 1
ATOM 742 C C . PRO A 1 90 ? 24.869 2.213 -21.948 1.00 67.62 90 PRO A C 1
ATOM 744 O O . PRO A 1 90 ? 24.148 1.723 -21.081 1.00 67.62 90 PRO A O 1
ATOM 747 N N . ARG A 1 91 ? 24.580 2.103 -23.251 1.00 65.56 91 ARG A N 1
ATOM 748 C CA . ARG A 1 91 ? 23.483 1.253 -23.724 1.00 65.56 91 ARG A CA 1
ATOM 749 C C . ARG A 1 91 ? 23.876 -0.203 -23.477 1.00 65.56 91 ARG A C 1
ATOM 751 O O . ARG A 1 91 ? 24.904 -0.633 -24.008 1.00 65.56 91 ARG A O 1
ATOM 758 N N . PRO A 1 92 ? 23.102 -0.971 -22.695 1.00 62.75 92 PRO A N 1
ATOM 759 C CA . PRO A 1 92 ? 23.416 -2.364 -22.457 1.00 62.75 92 PRO A CA 1
ATOM 760 C C . PRO A 1 92 ? 23.323 -3.119 -23.781 1.00 62.75 92 PRO A C 1
ATOM 762 O O . PRO A 1 92 ? 22.281 -3.162 -24.440 1.00 62.75 92 PRO A O 1
ATOM 765 N N . ARG A 1 93 ? 24.456 -3.678 -24.197 1.00 54.16 93 ARG A N 1
ATOM 766 C CA . ARG A 1 93 ? 24.599 -4.406 -25.453 1.00 54.16 93 ARG A CA 1
ATOM 767 C C . ARG A 1 93 ? 23.857 -5.741 -25.302 1.00 54.16 93 ARG A C 1
ATOM 769 O O . ARG A 1 93 ? 24.332 -6.613 -24.589 1.00 54.16 93 ARG A O 1
ATOM 776 N N . GLY A 1 94 ? 22.668 -5.863 -25.903 1.00 60.97 94 GLY A N 1
ATOM 777 C CA . GLY A 1 94 ? 21.880 -7.110 -25.926 1.00 60.97 94 GLY A CA 1
ATOM 778 C C . GLY A 1 94 ? 20.464 -7.054 -25.335 1.00 60.97 94 GLY A C 1
ATOM 779 O O . GLY A 1 94 ? 19.718 -8.009 -25.501 1.00 60.97 94 GLY A O 1
ATOM 780 N N . LEU A 1 95 ? 20.046 -5.947 -24.708 1.00 55.72 95 LEU A N 1
ATOM 781 C CA . LEU A 1 95 ? 18.684 -5.803 -24.149 1.00 55.72 95 LEU A CA 1
ATOM 782 C C . LEU A 1 95 ? 17.658 -5.185 -25.128 1.00 55.72 95 LEU A C 1
ATOM 784 O O . LEU A 1 95 ? 16.497 -5.024 -24.770 1.00 55.72 95 LEU A O 1
ATOM 788 N N . TRP A 1 96 ? 18.068 -4.841 -26.357 1.00 51.38 96 TRP A N 1
ATOM 789 C CA . TRP A 1 96 ? 17.277 -4.047 -27.319 1.00 51.38 96 TRP A CA 1
ATOM 790 C C . TRP A 1 96 ? 16.837 -4.828 -28.578 1.00 51.38 96 TRP A C 1
ATOM 792 O O . TRP A 1 96 ? 16.435 -4.232 -29.568 1.00 51.38 96 TRP A O 1
ATOM 802 N N . ASN A 1 97 ? 16.901 -6.160 -28.611 1.00 48.72 97 ASN A N 1
ATOM 803 C CA . ASN A 1 97 ? 16.627 -6.890 -29.863 1.00 48.72 97 ASN A CA 1
ATOM 804 C C . ASN A 1 97 ? 15.138 -7.164 -30.172 1.00 48.72 97 ASN A C 1
ATOM 806 O O . ASN A 1 97 ? 14.863 -7.904 -31.109 1.00 48.72 97 ASN A O 1
ATOM 810 N N . SER A 1 98 ? 14.176 -6.555 -29.466 1.00 51.28 98 SER A N 1
ATOM 811 C CA . SER A 1 98 ? 12.754 -6.944 -29.597 1.00 51.28 98 SER A CA 1
ATOM 812 C C . SER A 1 98 ? 11.820 -5.918 -30.249 1.00 51.28 98 SER A C 1
ATOM 814 O O . SER A 1 98 ? 10.664 -6.242 -30.500 1.00 51.28 98 SER A O 1
ATOM 816 N N . SER A 1 99 ? 12.265 -4.705 -30.578 1.00 45.56 99 SER A N 1
ATOM 817 C CA . SER A 1 99 ? 11.401 -3.684 -31.200 1.00 45.56 99 SER A CA 1
ATOM 818 C C . SER A 1 99 ? 11.783 -3.414 -32.655 1.00 45.56 99 SER A C 1
ATOM 820 O O . SER A 1 99 ? 12.189 -2.318 -33.027 1.00 45.56 99 SER A O 1
ATOM 822 N N . ARG A 1 100 ? 11.630 -4.445 -33.493 1.00 43.28 100 ARG A N 1
ATOM 823 C CA . ARG A 1 100 ? 11.473 -4.313 -34.953 1.00 43.28 100 ARG A CA 1
ATOM 824 C C . ARG A 1 100 ? 10.553 -5.402 -35.524 1.00 43.28 100 ARG A C 1
ATOM 826 O O . ARG A 1 100 ? 10.915 -6.076 -36.472 1.00 43.28 100 ARG A O 1
ATOM 833 N N . HIS A 1 101 ? 9.350 -5.565 -34.969 1.00 41.16 101 HIS A N 1
ATOM 834 C CA . HIS A 1 101 ? 8.298 -6.366 -35.612 1.00 41.16 101 HIS A CA 1
ATOM 835 C C . HIS A 1 101 ? 6.911 -5.725 -35.450 1.00 41.16 101 HIS A C 1
ATOM 837 O O . HIS A 1 101 ? 6.029 -6.262 -34.792 1.00 41.16 101 HIS A O 1
ATOM 843 N N . THR A 1 102 ? 6.686 -4.594 -36.117 1.00 43.06 102 THR A N 1
ATOM 844 C CA . THR A 1 102 ? 5.407 -4.364 -36.800 1.00 43.06 102 THR A CA 1
ATOM 845 C C . THR A 1 102 ? 5.623 -4.737 -38.259 1.00 43.06 102 THR A C 1
ATOM 847 O O . THR A 1 102 ? 6.023 -3.904 -39.061 1.00 43.06 102 THR A O 1
ATOM 850 N N . THR A 1 103 ? 5.492 -6.032 -38.550 1.00 40.16 103 THR A N 1
ATOM 851 C CA . THR A 1 103 ? 4.968 -6.648 -39.787 1.00 40.16 103 THR A CA 1
ATOM 852 C C . THR A 1 103 ? 5.388 -8.120 -39.774 1.00 40.16 103 THR A C 1
ATOM 854 O O . THR A 1 103 ? 6.567 -8.422 -39.899 1.00 40.16 103 THR A O 1
ATOM 857 N N . GLY A 1 104 ? 4.409 -9.017 -39.625 1.00 40.81 104 GLY A N 1
ATOM 858 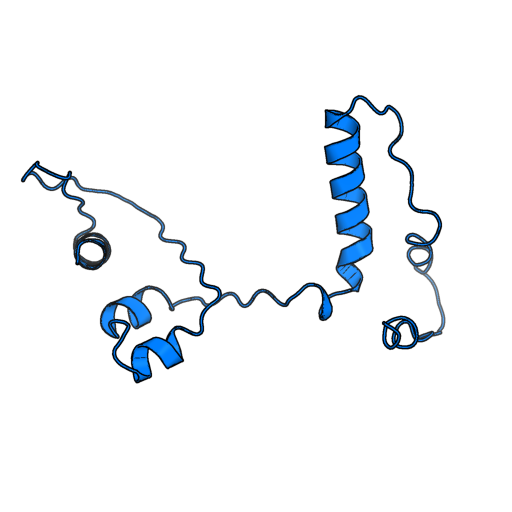C CA . GLY A 1 104 ? 4.448 -10.378 -40.166 1.00 40.81 104 GLY A CA 1
ATOM 859 C C . GLY A 1 104 ? 5.419 -11.400 -39.553 1.00 40.81 104 GLY A C 1
ATOM 860 O O . GLY A 1 104 ? 6.624 -11.329 -39.743 1.00 40.81 104 GLY A O 1
ATOM 861 N N . ARG A 1 105 ? 4.820 -12.475 -39.018 1.00 35.34 105 ARG A N 1
ATOM 862 C CA . ARG A 1 105 ? 5.346 -13.856 -38.969 1.00 35.34 105 ARG A CA 1
ATOM 863 C C . ARG A 1 105 ? 6.390 -14.184 -37.880 1.00 35.34 105 ARG A C 1
ATOM 865 O O . ARG A 1 105 ? 7.571 -13.919 -38.008 1.00 35.34 105 ARG A O 1
ATOM 872 N N . ALA A 1 106 ? 5.874 -14.873 -36.856 1.00 38.47 106 ALA A N 1
ATOM 873 C CA . ALA A 1 106 ? 6.465 -15.975 -36.088 1.00 38.47 106 ALA A CA 1
ATOM 874 C C . ALA A 1 106 ? 7.975 -15.947 -35.770 1.00 38.47 106 ALA A C 1
ATOM 876 O O . ALA A 1 106 ? 8.799 -16.189 -36.639 1.00 38.47 106 ALA A O 1
ATOM 877 N N . MET A 1 107 ? 8.312 -15.878 -34.478 1.00 33.78 107 MET A N 1
ATOM 878 C CA . MET A 1 107 ? 8.911 -17.009 -33.751 1.00 33.78 107 MET A CA 1
ATOM 879 C C . MET A 1 107 ? 9.082 -16.645 -32.272 1.00 33.78 107 MET A C 1
ATOM 881 O O . MET A 1 107 ? 9.888 -15.803 -31.887 1.00 33.78 107 MET A O 1
ATOM 885 N N . CYS A 1 108 ? 8.304 -17.322 -31.433 1.00 38.19 108 CYS A N 1
ATOM 886 C CA . CYS A 1 108 ? 8.466 -17.340 -29.989 1.00 38.19 108 CYS A CA 1
ATOM 887 C C . CYS A 1 108 ? 9.717 -18.174 -29.652 1.00 38.19 108 CYS A C 1
ATOM 889 O O . CYS A 1 108 ? 9.637 -19.383 -29.455 1.00 38.19 108 CYS A O 1
ATOM 891 N N . GLY A 1 109 ? 10.892 -17.539 -29.650 1.00 37.62 109 GLY A N 1
ATOM 892 C CA . GLY A 1 109 ? 12.153 -18.141 -29.218 1.00 37.62 109 GLY A CA 1
ATOM 893 C C . GLY A 1 109 ? 12.355 -17.947 -27.717 1.00 37.62 109 GLY A C 1
ATOM 894 O O . GLY A 1 109 ? 12.497 -16.826 -27.248 1.00 37.62 109 GLY A O 1
ATOM 895 N N . SER A 1 110 ? 12.326 -19.050 -26.974 1.00 48.62 110 SER A N 1
ATOM 896 C CA . SER A 1 110 ? 12.409 -19.172 -25.514 1.00 48.62 110 SER A CA 1
ATOM 897 C C . SER A 1 110 ? 13.506 -18.329 -24.840 1.00 48.62 110 SER A C 1
ATOM 899 O O . SER A 1 110 ? 14.684 -18.675 -24.877 1.00 48.62 110 SER A O 1
ATOM 901 N N . TRP A 1 111 ? 13.094 -17.305 -24.086 1.00 38.78 111 TRP A N 1
ATOM 902 C CA . TRP A 1 111 ? 13.918 -16.651 -23.054 1.00 38.78 111 TRP A CA 1
ATOM 903 C C . TRP A 1 111 ? 13.909 -17.429 -21.719 1.00 38.78 111 TRP A C 1
ATOM 905 O O . TRP A 1 111 ? 14.674 -17.114 -20.808 1.00 38.78 111 TRP A O 1
ATOM 915 N N . LYS A 1 112 ? 13.075 -18.478 -21.584 1.00 43.12 112 LYS A N 1
ATOM 916 C CA . LYS A 1 112 ? 12.931 -19.269 -20.343 1.00 43.12 112 LYS A CA 1
ATOM 917 C C . LYS A 1 112 ? 14.168 -20.103 -19.992 1.00 43.12 112 LYS A C 1
ATOM 919 O O . LYS A 1 112 ? 14.306 -20.521 -18.846 1.00 43.12 112 LYS A O 1
ATOM 924 N N . THR A 1 113 ? 15.070 -20.341 -20.939 1.00 43.03 113 THR A N 1
ATOM 925 C CA . THR A 1 113 ? 16.214 -21.250 -20.771 1.00 43.03 113 THR A CA 1
ATOM 926 C C . THR A 1 113 ? 17.446 -20.604 -20.136 1.00 43.03 113 THR A C 1
ATOM 928 O O . THR A 1 113 ? 18.334 -21.326 -19.704 1.00 43.03 113 THR A O 1
ATOM 931 N N . TRP A 1 114 ? 17.509 -19.272 -20.018 1.00 40.84 114 TRP A N 1
ATOM 932 C CA . TRP A 1 114 ? 18.717 -18.589 -19.523 1.00 40.84 114 TRP A CA 1
ATOM 933 C C . TRP A 1 114 ? 18.731 -18.341 -18.001 1.00 40.84 114 TRP A C 1
ATOM 935 O O . TRP A 1 114 ? 19.778 -18.049 -17.437 1.00 40.84 114 TRP A O 1
ATOM 945 N N .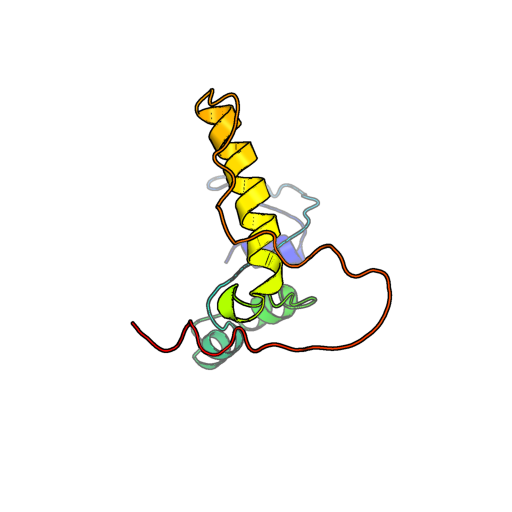 TRP A 1 115 ? 17.589 -18.478 -17.313 1.00 37.81 115 TRP A N 1
ATOM 946 C CA . TRP A 1 115 ? 17.445 -18.128 -15.885 1.00 37.81 115 TRP A CA 1
ATOM 947 C C . TRP A 1 115 ? 17.332 -19.330 -14.925 1.00 37.81 115 TRP A C 1
ATOM 949 O O . TRP A 1 115 ? 17.109 -19.148 -13.732 1.00 37.81 115 TRP A O 1
ATOM 959 N N . LYS A 1 116 ? 17.502 -20.566 -15.420 1.00 34.00 116 LYS A N 1
ATOM 960 C CA . LYS A 1 116 ? 17.739 -21.767 -14.595 1.00 34.00 116 LYS A CA 1
ATOM 961 C C . LYS A 1 116 ? 19.237 -22.077 -14.620 1.00 34.00 116 LYS A C 1
ATOM 963 O O . LYS A 1 116 ? 19.684 -22.890 -15.420 1.00 34.00 116 LYS A O 1
ATOM 968 N N . GLY A 1 117 ? 20.021 -21.387 -13.797 1.00 44.31 117 GLY A N 1
ATOM 969 C CA . GLY A 1 117 ? 21.470 -21.596 -13.780 1.00 44.31 117 GLY A CA 1
ATOM 970 C C . GLY A 1 117 ? 22.263 -20.578 -12.970 1.00 44.31 117 GLY A C 1
ATOM 971 O O . GLY A 1 117 ? 23.234 -20.029 -13.491 1.00 44.31 117 GLY A O 1
ATOM 972 N N . ARG A 1 118 ? 21.837 -20.293 -11.736 1.00 36.44 118 ARG A N 1
ATOM 973 C CA . ARG A 1 118 ? 22.701 -19.942 -10.599 1.00 36.44 118 ARG A CA 1
ATOM 974 C C . ARG A 1 118 ? 21.890 -19.813 -9.321 1.00 36.44 118 ARG A C 1
ATOM 976 O O . ARG A 1 118 ? 20.751 -19.308 -9.416 1.00 36.44 118 ARG A O 1
#

pLDDT: mean 74.52, std 18.24, range [33.78, 92.44]